Protein AF-A0A0F3REE5-F1 (afdb_monomer_lite)

pLDDT: mean 87.27, std 10.58, range [41.88, 95.12]

Radius of gyration: 14.16 Å; chains: 1; bounding box: 46×20×27 Å

Secondary structure (DSSP, 8-state):
-EEEEEGGGGT-STTHHHHHHHHHHSEEEEEEEPPTTTTTTT--S-EEEEEEEESSS----S--EEEE-S--------

Organism: NCBI:txid1268837

Sequence (78 aa):
MALVVPEGFLFRKDTAAVRQFLLSKAKLQLVISLPQGTFLPYTGVKTSILYFIDAHKPNNQKEYWFYEVKNIGVTSRQ

Structure (mmCIF, N/CA/C/O backbone):
data_AF-A0A0F3REE5-F1
#
_entry.id   AF-A0A0F3REE5-F1
#
loop_
_atom_site.group_PDB
_atom_site.id
_atom_site.type_symbol
_atom_site.label_atom_id
_atom_site.label_alt_id
_atom_site.label_comp_id
_atom_site.label_asym_id
_atom_site.label_entity_id
_atom_site.label_seq_id
_atom_site.pdbx_PDB_ins_code
_atom_site.Cartn_x
_atom_site.Cartn_y
_atom_site.Cartn_z
_atom_site.occupancy
_atom_site.B_iso_or_equiv
_atom_site.auth_seq_id
_atom_site.auth_comp_id
_atom_site.auth_asym_id
_atom_site.auth_atom_id
_atom_site.pdbx_PDB_model_num
ATOM 1 N N . MET A 1 1 ? -0.675 -4.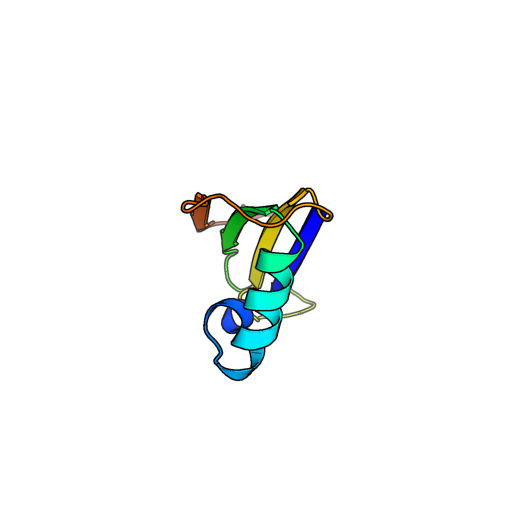487 9.329 1.00 87.69 1 MET A N 1
ATOM 2 C CA . MET A 1 1 ? -0.794 -5.264 8.071 1.00 87.69 1 MET A CA 1
ATOM 3 C C . MET A 1 1 ? -0.434 -4.362 6.903 1.00 87.69 1 MET A C 1
ATOM 5 O O . MET A 1 1 ? -0.896 -3.229 6.883 1.00 87.69 1 MET A O 1
ATOM 9 N N . ALA A 1 2 ? 0.387 -4.829 5.964 1.00 92.50 2 ALA A N 1
ATOM 10 C CA . ALA A 1 2 ? 0.781 -4.059 4.784 1.00 92.50 2 ALA A CA 1
ATOM 11 C C . ALA A 1 2 ? 0.268 -4.749 3.515 1.00 92.50 2 ALA A C 1
ATOM 13 O O . ALA A 1 2 ? 0.397 -5.965 3.388 1.00 92.50 2 ALA A O 1
ATOM 14 N N . LEU A 1 3 ? -0.309 -3.977 2.597 1.00 93.50 3 LEU A N 1
ATOM 15 C CA . LEU A 1 3 ? -0.796 -4.452 1.306 1.00 93.50 3 LEU A CA 1
ATOM 16 C C . LEU A 1 3 ? -0.035 -3.723 0.196 1.00 93.50 3 LEU A C 1
ATOM 18 O O . LEU A 1 3 ? -0.045 -2.493 0.159 1.00 93.50 3 LEU A O 1
ATOM 22 N N . VAL A 1 4 ? 0.610 -4.466 -0.701 1.00 93.88 4 VAL A N 1
ATOM 23 C CA . VAL A 1 4 ? 1.274 -3.898 -1.882 1.00 93.88 4 VAL A CA 1
ATOM 24 C C . VAL A 1 4 ? 0.297 -3.948 -3.047 1.00 93.88 4 VAL A C 1
ATOM 26 O O . VAL A 1 4 ? -0.216 -5.013 -3.385 1.00 93.88 4 VAL A O 1
ATOM 29 N N . VAL A 1 5 ? 0.026 -2.797 -3.651 1.00 94.06 5 VAL A N 1
ATOM 30 C CA . VAL A 1 5 ? -0.913 -2.665 -4.767 1.00 94.06 5 VAL A CA 1
ATOM 31 C C . VAL A 1 5 ? -0.281 -1.884 -5.914 1.00 94.06 5 VAL A C 1
ATOM 33 O O . VAL A 1 5 ? 0.573 -1.027 -5.678 1.00 94.06 5 VAL A O 1
ATOM 36 N N . PRO A 1 6 ? -0.697 -2.120 -7.167 1.00 93.50 6 PRO A N 1
ATOM 37 C CA . PRO A 1 6 ? -0.392 -1.200 -8.255 1.00 93.50 6 PRO A CA 1
ATOM 38 C C . PRO A 1 6 ? -0.928 0.193 -7.918 1.00 93.50 6 PRO A C 1
ATOM 40 O O . PRO A 1 6 ? -2.036 0.312 -7.402 1.00 93.50 6 PRO A O 1
ATOM 43 N N . GLU A 1 7 ? -0.198 1.251 -8.252 1.00 91.31 7 GLU A N 1
ATOM 44 C CA . GLU A 1 7 ? -0.604 2.629 -7.947 1.00 91.31 7 GLU A CA 1
ATOM 45 C C . GLU A 1 7 ? -1.976 2.969 -8.561 1.00 91.31 7 GLU A C 1
ATOM 47 O O . GLU A 1 7 ? -2.803 3.632 -7.936 1.00 91.31 7 GLU A O 1
ATOM 52 N N . GLY A 1 8 ? -2.293 2.397 -9.729 1.00 90.62 8 GLY A N 1
ATOM 53 C CA . GLY A 1 8 ? -3.614 2.519 -10.349 1.00 90.62 8 GLY A CA 1
ATOM 54 C C . GLY A 1 8 ? -4.775 2.071 -9.449 1.00 90.62 8 GLY A C 1
ATOM 55 O O . GLY A 1 8 ? -5.874 2.607 -9.579 1.00 90.62 8 GLY A O 1
ATOM 56 N N . PHE A 1 9 ? -4.551 1.162 -8.492 1.00 93.75 9 PHE A N 1
ATOM 57 C CA . PHE A 1 9 ? -5.560 0.731 -7.518 1.00 93.75 9 PHE A CA 1
ATOM 58 C C . PHE A 1 9 ? -6.146 1.904 -6.717 1.00 93.75 9 PHE A C 1
ATOM 60 O O . PHE A 1 9 ? -7.324 1.867 -6.356 1.00 93.75 9 PHE A O 1
ATOM 67 N N . LEU A 1 10 ? -5.355 2.954 -6.474 1.00 89.88 10 LEU A N 1
ATOM 68 C CA . LEU A 1 10 ? -5.751 4.120 -5.685 1.00 89.88 10 LEU A CA 1
ATOM 69 C C . LEU A 1 10 ? -6.659 5.101 -6.434 1.00 89.88 10 LEU A C 1
ATOM 71 O O . LEU A 1 10 ? -7.262 5.960 -5.797 1.00 89.88 10 LEU A O 1
ATOM 75 N N . PHE A 1 11 ? -6.794 5.001 -7.756 1.00 88.88 11 PHE A N 1
ATOM 76 C CA . PHE A 1 11 ? -7.503 6.022 -8.552 1.00 88.88 11 PHE A CA 1
ATOM 77 C C . PHE A 1 11 ? -8.557 5.432 -9.481 1.00 88.88 11 PHE A C 1
ATOM 79 O O . PHE A 1 11 ? -9.533 6.094 -9.832 1.00 88.88 11 PHE A O 1
ATOM 86 N N . ARG A 1 12 ? -8.390 4.162 -9.841 1.00 92.38 12 ARG A N 1
ATOM 87 C CA . ARG A 1 12 ? -9.299 3.430 -10.710 1.00 92.38 12 ARG A CA 1
ATOM 88 C C . ARG A 1 12 ? -10.707 3.316 -10.117 1.00 92.38 12 ARG A C 1
ATOM 90 O O . ARG A 1 12 ? -10.890 3.110 -8.914 1.00 92.38 12 ARG A O 1
ATOM 97 N N . LYS A 1 13 ? -11.718 3.478 -10.977 1.00 91.75 13 LYS A N 1
ATOM 98 C CA . LYS A 1 13 ? -13.138 3.398 -10.589 1.00 91.75 13 LYS A CA 1
ATOM 99 C C . LYS A 1 13 ? -13.567 1.959 -10.305 1.00 91.75 13 LYS A C 1
ATOM 101 O O . LYS A 1 13 ? -14.328 1.732 -9.373 1.00 91.75 13 LYS A O 1
ATOM 106 N N . ASP A 1 14 ? -13.027 0.994 -11.044 1.00 92.88 14 ASP A N 1
ATOM 107 C CA . ASP A 1 14 ? -13.295 -0.437 -10.865 1.00 92.88 14 ASP A CA 1
ATOM 108 C C . ASP A 1 14 ? -12.832 -0.963 -9.497 1.00 92.88 14 ASP A C 1
ATOM 110 O O . ASP A 1 14 ? -13.449 -1.863 -8.937 1.00 92.88 14 ASP A O 1
ATOM 114 N N . THR A 1 15 ? -11.810 -0.349 -8.894 1.00 92.38 15 THR A N 1
ATOM 115 C CA . THR A 1 15 ? -11.309 -0.723 -7.560 1.00 92.38 15 THR A CA 1
ATOM 116 C C . THR A 1 15 ? -11.950 0.075 -6.420 1.00 92.38 15 THR A C 1
ATOM 118 O O . THR A 1 15 ? -11.614 -0.137 -5.253 1.00 92.38 15 THR A O 1
ATOM 121 N N . ALA A 1 16 ? -12.874 0.999 -6.710 1.00 92.88 16 ALA A N 1
ATOM 122 C CA . ALA A 1 16 ? -13.472 1.871 -5.697 1.00 92.88 16 ALA A CA 1
ATOM 123 C C . ALA A 1 16 ? -14.268 1.090 -4.638 1.00 92.88 16 ALA A C 1
ATOM 125 O O . ALA A 1 16 ? -14.127 1.366 -3.447 1.00 92.88 16 ALA A O 1
ATOM 126 N N . ALA A 1 17 ? -15.033 0.073 -5.052 1.00 94.06 17 ALA A N 1
ATOM 127 C CA . ALA A 1 17 ? -15.797 -0.776 -4.135 1.00 94.06 17 ALA A CA 1
ATOM 128 C C . ALA A 1 17 ? -14.882 -1.533 -3.155 1.00 94.06 17 ALA A C 1
ATOM 130 O O . ALA A 1 17 ? -15.155 -1.594 -1.958 1.00 94.06 17 ALA A O 1
ATOM 131 N N . VAL A 1 18 ? -13.744 -2.037 -3.642 1.00 93.50 18 VAL A N 1
ATOM 132 C CA . VAL A 1 18 ? -12.751 -2.732 -2.807 1.00 93.50 18 VAL A CA 1
ATOM 133 C C . VAL A 1 18 ? -12.100 -1.768 -1.816 1.00 93.50 18 VAL A C 1
ATOM 135 O O . VAL A 1 18 ? -11.939 -2.105 -0.646 1.00 93.50 18 VAL A O 1
ATOM 138 N N . ARG A 1 19 ? -11.772 -0.541 -2.239 1.00 91.81 19 ARG A N 1
ATOM 139 C CA . ARG A 1 19 ? -11.227 0.487 -1.336 1.00 91.81 19 ARG A CA 1
ATOM 140 C C . ARG A 1 19 ? -12.204 0.851 -0.219 1.00 91.81 19 ARG A C 1
ATOM 142 O O . ARG A 1 19 ? -11.792 0.940 0.935 1.00 91.81 19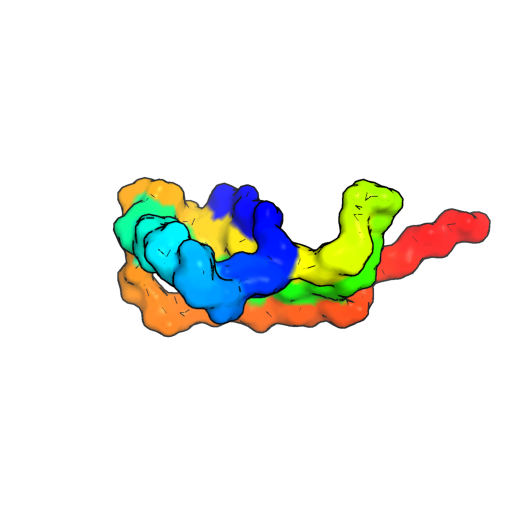 ARG A O 1
ATOM 149 N N . GLN A 1 20 ? -13.488 1.002 -0.540 1.00 91.44 20 GLN A N 1
ATOM 150 C CA . GLN A 1 20 ? -14.533 1.243 0.461 1.00 91.44 20 GLN A CA 1
ATOM 151 C C . GLN A 1 20 ? -14.663 0.066 1.432 1.00 91.44 20 GLN A C 1
ATOM 153 O O . GLN A 1 20 ? -14.699 0.273 2.645 1.00 91.44 20 GLN A O 1
ATOM 158 N N . PHE A 1 21 ? -14.651 -1.168 0.919 1.00 91.88 21 PHE A N 1
ATOM 159 C CA . PHE A 1 21 ? -14.672 -2.367 1.752 1.00 91.88 21 PHE A CA 1
ATOM 160 C C . PHE A 1 21 ? -13.479 -2.414 2.717 1.00 91.88 21 PHE A C 1
ATOM 162 O O . PHE A 1 21 ? -13.675 -2.610 3.918 1.00 91.88 21 PHE A O 1
ATOM 169 N N . LEU A 1 22 ? -12.263 -2.155 2.227 1.00 90.88 22 LEU A N 1
ATOM 170 C CA . LEU A 1 22 ? -11.055 -2.128 3.055 1.00 90.88 22 LEU A CA 1
ATOM 171 C C . LEU A 1 22 ? -11.150 -1.081 4.168 1.00 90.88 22 LEU A C 1
ATOM 173 O O . LEU A 1 22 ? -10.877 -1.408 5.316 1.00 90.88 22 LEU A O 1
ATOM 177 N N . LEU A 1 23 ? -11.603 0.139 3.868 1.00 89.62 23 LEU A N 1
ATOM 178 C CA . LEU A 1 23 ? -11.768 1.193 4.878 1.00 89.62 23 LEU A CA 1
ATOM 179 C C . LEU A 1 23 ? -12.896 0.889 5.879 1.00 89.62 23 LEU A C 1
ATOM 181 O O . LEU A 1 23 ? -12.830 1.317 7.029 1.00 89.62 23 LEU A O 1
ATOM 185 N N . SER A 1 24 ? -13.913 0.119 5.477 1.00 90.50 24 SER A N 1
ATOM 186 C CA . SER A 1 24 ? -14.999 -0.300 6.375 1.00 90.50 24 SER A CA 1
ATOM 187 C C . SER A 1 24 ? -14.583 -1.379 7.381 1.00 90.50 24 SER A C 1
ATOM 189 O O . SER A 1 24 ? -15.228 -1.535 8.416 1.00 90.50 24 SER A O 1
ATOM 191 N N . LYS A 1 25 ? -13.524 -2.143 7.086 1.00 90.44 25 LYS A N 1
ATOM 192 C CA . LYS A 1 25 ? -13.078 -3.280 7.909 1.00 90.44 25 LYS A CA 1
ATOM 193 C C . LYS A 1 25 ? -11.749 -3.038 8.607 1.00 90.44 25 LYS A C 1
ATOM 195 O O . LYS A 1 25 ? -11.534 -3.587 9.682 1.00 90.44 25 LYS A O 1
ATOM 200 N N . ALA A 1 26 ? -10.885 -2.236 7.999 1.00 91.56 26 ALA A N 1
ATOM 201 C CA . ALA A 1 26 ? -9.531 -2.009 8.451 1.00 91.56 26 ALA A CA 1
ATOM 202 C C . ALA A 1 26 ? -9.228 -0.516 8.571 1.00 91.56 26 ALA A C 1
ATOM 204 O O . ALA A 1 26 ? -9.623 0.313 7.748 1.00 91.56 26 ALA A O 1
ATOM 205 N N . LYS A 1 27 ? -8.441 -0.189 9.589 1.00 91.94 27 LYS A N 1
ATOM 206 C CA . LYS A 1 27 ? -7.989 1.159 9.889 1.00 91.94 27 LYS A CA 1
ATOM 207 C C . LYS A 1 27 ? -6.686 1.449 9.149 1.00 91.94 27 LYS A C 1
ATOM 209 O O . LYS A 1 27 ? -5.615 0.980 9.546 1.00 91.94 27 LYS A O 1
ATOM 214 N N . LEU A 1 28 ? -6.796 2.204 8.057 1.00 92.19 28 LEU A N 1
ATOM 215 C CA . LEU A 1 28 ? -5.666 2.681 7.262 1.00 92.19 28 LEU A CA 1
ATOM 216 C C . LEU A 1 28 ? -4.968 3.832 7.993 1.00 92.19 28 LEU A C 1
ATOM 218 O O . LEU A 1 28 ? -5.620 4.798 8.367 1.00 92.19 28 LEU A O 1
ATOM 222 N N . GLN A 1 29 ? -3.652 3.739 8.160 1.00 92.69 29 GLN A N 1
ATOM 223 C CA . GLN A 1 29 ? -2.847 4.794 8.787 1.00 92.69 29 GLN A CA 1
ATOM 224 C C . GLN A 1 29 ? -1.965 5.506 7.762 1.00 92.69 29 GLN A C 1
ATOM 226 O O . GLN A 1 29 ? -1.741 6.714 7.852 1.00 92.69 29 GLN A O 1
ATOM 231 N N . LEU A 1 30 ? -1.423 4.744 6.811 1.00 93.94 30 LEU A N 1
ATOM 232 C CA . LEU A 1 30 ? -0.368 5.229 5.943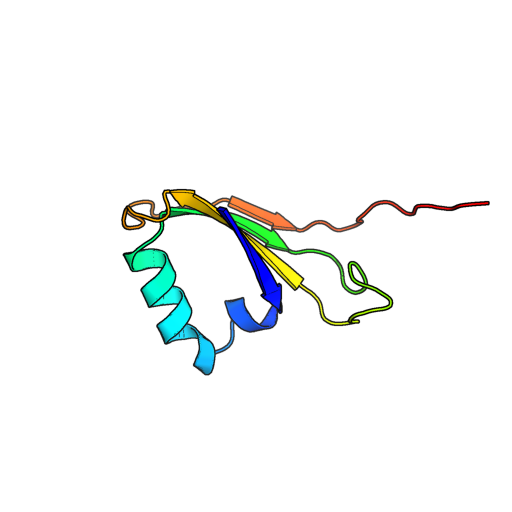 1.00 93.94 30 LEU A CA 1
ATOM 233 C C . LEU A 1 30 ? -0.479 4.651 4.530 1.00 93.94 30 LEU A C 1
ATOM 235 O O . LEU A 1 30 ? -0.733 3.462 4.344 1.00 93.94 30 LEU A O 1
ATOM 239 N N . VAL A 1 31 ? -0.235 5.509 3.544 1.00 94.62 31 VAL A N 1
ATOM 240 C CA . VAL A 1 31 ? -0.076 5.173 2.132 1.00 94.62 31 VAL A CA 1
ATOM 241 C C . VAL A 1 31 ? 1.321 5.601 1.692 1.00 94.62 31 VAL A C 1
ATOM 243 O O . VAL A 1 31 ? 1.689 6.763 1.843 1.00 94.62 31 VAL A O 1
ATOM 246 N N . ILE A 1 32 ? 2.105 4.673 1.150 1.00 95.12 32 ILE A N 1
ATOM 247 C CA .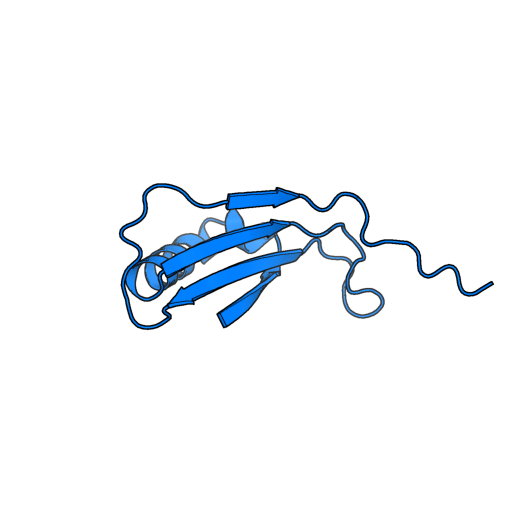 ILE A 1 32 ? 3.458 4.939 0.649 1.00 95.12 32 ILE A CA 1
ATOM 248 C C . ILE A 1 32 ? 3.458 4.701 -0.858 1.00 95.12 32 ILE A C 1
ATOM 250 O O . ILE A 1 32 ? 3.278 3.565 -1.287 1.00 95.12 32 ILE A O 1
ATOM 254 N N . SER A 1 33 ? 3.660 5.736 -1.668 1.00 94.12 33 SER A N 1
ATOM 255 C CA . SER A 1 33 ? 3.895 5.582 -3.105 1.00 94.12 33 SER A CA 1
ATOM 256 C C . SER A 1 33 ? 5.381 5.341 -3.352 1.00 94.12 33 SER A C 1
ATOM 258 O O . SER A 1 33 ? 6.228 6.108 -2.891 1.00 94.12 33 SER A O 1
ATOM 260 N N . LEU A 1 34 ? 5.696 4.243 -4.035 1.00 93.00 34 LEU A N 1
ATOM 261 C CA . LEU A 1 34 ? 7.060 3.858 -4.381 1.00 93.00 34 LEU A CA 1
ATOM 262 C C . LEU A 1 34 ? 7.389 4.328 -5.803 1.00 93.00 34 LEU A C 1
ATOM 264 O O . LEU A 1 34 ? 6.483 4.398 -6.633 1.00 93.00 34 LEU A O 1
ATOM 268 N N . PRO A 1 35 ? 8.663 4.599 -6.134 1.00 91.56 35 PRO A N 1
ATOM 269 C CA . PRO A 1 35 ? 9.086 4.869 -7.500 1.00 91.56 35 PRO A CA 1
ATOM 270 C C . PRO A 1 35 ? 8.768 3.721 -8.453 1.00 91.56 35 PRO A C 1
ATOM 272 O O . PRO A 1 35 ? 8.731 2.542 -8.077 1.00 91.56 35 PRO A O 1
ATOM 275 N N . GLN A 1 36 ? 8.629 4.069 -9.728 1.00 89.00 36 GLN A N 1
ATOM 276 C CA . GLN A 1 36 ? 8.627 3.080 -10.794 1.00 89.00 36 GLN A CA 1
ATOM 277 C C . GLN A 1 36 ? 9.943 2.292 -10.780 1.00 89.00 36 GLN A C 1
ATOM 279 O O . GLN A 1 36 ? 11.015 2.852 -10.567 1.00 89.00 36 GLN A O 1
ATOM 284 N N . GLY A 1 37 ? 9.859 0.983 -11.003 1.00 86.38 37 GLY A N 1
ATOM 285 C CA . GLY A 1 37 ? 11.035 0.119 -11.060 1.00 86.38 37 GLY A CA 1
ATOM 286 C C . GLY A 1 37 ? 11.497 -0.438 -9.710 1.00 86.38 37 GLY A C 1
ATOM 287 O O . GLY A 1 37 ? 12.433 -1.230 -9.681 1.00 86.38 37 GLY A O 1
ATOM 288 N N . THR A 1 38 ? 10.807 -0.111 -8.609 1.00 89.25 38 THR A N 1
ATOM 289 C CA . THR A 1 38 ? 11.104 -0.659 -7.268 1.00 89.25 38 THR A CA 1
ATOM 290 C C . THR A 1 38 ? 11.071 -2.188 -7.222 1.00 89.25 38 THR A C 1
ATOM 292 O O . THR A 1 38 ? 11.827 -2.802 -6.478 1.00 89.25 38 THR A O 1
ATOM 295 N N . PHE A 1 39 ? 10.222 -2.808 -8.040 1.00 88.56 39 PHE A N 1
ATOM 296 C CA . PHE A 1 39 ? 10.065 -4.258 -8.108 1.00 88.56 39 PHE A CA 1
ATOM 297 C C . PHE A 1 39 ? 10.681 -4.872 -9.371 1.00 88.56 39 PHE A C 1
ATOM 299 O O . PHE A 1 39 ? 10.280 -5.962 -9.773 1.00 88.56 39 PHE A O 1
ATOM 306 N N . LEU A 1 40 ? 11.646 -4.214 -10.022 1.00 86.31 40 LEU A N 1
ATOM 307 C CA . LEU A 1 40 ? 12.387 -4.852 -11.111 1.00 86.31 40 LEU A CA 1
ATOM 308 C C . LEU A 1 40 ? 13.236 -6.025 -10.583 1.00 86.31 40 LEU A C 1
ATOM 310 O O . LEU A 1 40 ? 13.777 -5.937 -9.480 1.00 86.31 40 LEU A O 1
ATOM 314 N N . PRO A 1 41 ? 13.358 -7.126 -11.351 1.00 89.12 41 PRO A N 1
ATOM 315 C CA . PRO A 1 41 ? 12.855 -7.333 -12.717 1.00 89.12 41 PRO A CA 1
ATOM 316 C C . PRO A 1 41 ? 11.401 -7.848 -12.805 1.00 89.12 41 PRO A C 1
ATOM 318 O O . PRO A 1 41 ? 10.925 -8.126 -13.901 1.00 89.12 41 PRO A O 1
ATOM 321 N N . TYR A 1 42 ? 10.684 -7.989 -11.686 1.00 87.00 42 TYR A N 1
ATOM 322 C CA . TYR A 1 42 ? 9.353 -8.609 -11.634 1.00 87.00 42 TYR A CA 1
ATOM 323 C C . TYR A 1 42 ? 8.241 -7.747 -12.241 1.00 87.00 42 TYR A C 1
ATOM 325 O O . TYR A 1 42 ? 7.342 -8.266 -12.898 1.00 87.00 42 TYR A O 1
ATOM 333 N N . THR A 1 43 ? 8.267 -6.431 -12.013 1.00 87.31 43 THR A N 1
ATOM 334 C CA . THR A 1 43 ? 7.303 -5.505 -12.620 1.00 87.31 43 THR A CA 1
ATOM 335 C C . THR A 1 43 ? 7.855 -4.087 -12.722 1.00 87.31 43 THR A C 1
ATOM 337 O O . THR A 1 43 ? 8.503 -3.578 -11.808 1.00 87.31 43 THR A O 1
ATOM 340 N N . GLY A 1 44 ? 7.569 -3.436 -13.852 1.00 85.50 44 GLY A N 1
ATOM 341 C CA . GLY A 1 44 ? 7.864 -2.023 -14.098 1.00 85.50 44 GLY A CA 1
ATOM 342 C C . GLY A 1 44 ? 6.720 -1.081 -13.718 1.00 85.50 44 GLY A C 1
ATOM 343 O O . GLY A 1 44 ? 6.787 0.104 -14.034 1.00 85.50 44 GLY A O 1
ATOM 344 N N . VAL A 1 45 ? 5.650 -1.584 -13.096 1.00 90.69 45 VAL A N 1
ATOM 345 C CA . VAL A 1 45 ? 4.496 -0.771 -12.687 1.00 90.69 45 VAL A CA 1
ATOM 346 C C . VAL A 1 45 ? 4.830 -0.011 -11.405 1.00 90.69 45 VAL A C 1
ATOM 348 O O . VAL A 1 45 ? 5.444 -0.559 -10.491 1.00 90.69 45 VAL A O 1
ATOM 351 N N . LYS A 1 46 ? 4.411 1.256 -11.321 1.00 90.88 46 LYS A N 1
ATOM 352 C CA . LYS A 1 46 ? 4.500 2.029 -10.080 1.00 90.88 46 LYS A CA 1
ATOM 353 C C . LYS A 1 46 ? 3.545 1.441 -9.040 1.00 90.88 46 LYS A C 1
ATOM 355 O O . LYS A 1 46 ? 2.389 1.146 -9.342 1.00 90.88 46 LYS A O 1
ATOM 360 N N . THR A 1 47 ? 4.028 1.230 -7.824 1.00 93.88 47 THR A N 1
ATOM 361 C CA . THR A 1 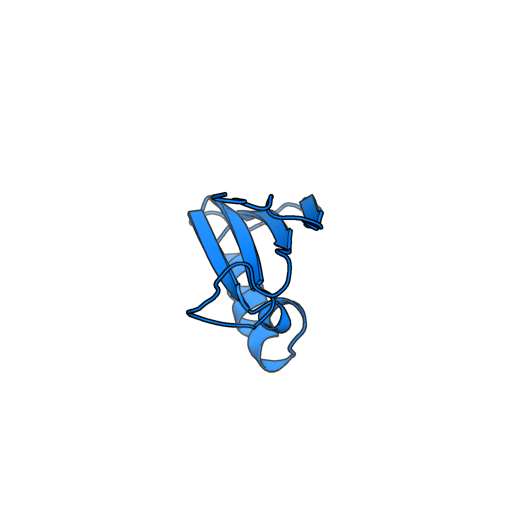47 ? 3.306 0.512 -6.763 1.00 93.88 47 THR A CA 1
ATOM 362 C C . THR A 1 47 ? 3.149 1.374 -5.526 1.00 93.88 47 THR A C 1
ATOM 364 O O . THR A 1 47 ? 3.996 2.216 -5.234 1.00 93.88 47 THR A O 1
ATOM 367 N N . SER A 1 48 ? 2.108 1.114 -4.748 1.00 94.88 48 SER A N 1
ATOM 368 C CA . SER A 1 48 ? 1.884 1.753 -3.459 1.00 94.88 48 SER A CA 1
ATOM 369 C C . SER A 1 48 ? 1.702 0.712 -2.359 1.00 94.88 48 SER A C 1
ATOM 371 O O . SER A 1 48 ? 1.161 -0.369 -2.591 1.00 94.88 48 SER A O 1
ATOM 373 N N . ILE A 1 49 ? 2.145 1.045 -1.151 1.00 94.94 49 ILE A N 1
ATOM 374 C CA . ILE A 1 49 ? 1.942 0.251 0.057 1.00 94.94 49 ILE A CA 1
ATOM 375 C C . ILE A 1 49 ? 0.844 0.912 0.884 1.00 94.94 49 ILE A C 1
ATOM 377 O O . ILE A 1 49 ? 0.956 2.077 1.260 1.00 94.94 49 ILE A O 1
ATOM 381 N N . LEU A 1 50 ? -0.201 0.154 1.194 1.00 94.81 50 LEU A N 1
ATOM 382 C CA . LEU A 1 50 ? -1.245 0.526 2.142 1.00 94.81 50 LEU A CA 1
ATOM 383 C C . LEU A 1 50 ? -0.936 -0.133 3.486 1.00 94.81 50 LEU A C 1
ATOM 385 O O . LEU A 1 50 ? -0.891 -1.361 3.583 1.00 94.81 50 LEU A O 1
ATOM 389 N N . TYR A 1 51 ? -0.722 0.672 4.521 1.00 94.62 51 TYR A N 1
ATOM 390 C CA . TYR A 1 51 ? -0.416 0.199 5.863 1.00 94.62 51 TYR A CA 1
ATOM 391 C C . TYR A 1 51 ? -1.603 0.405 6.805 1.00 94.62 51 TYR A C 1
ATOM 393 O O . TYR A 1 51 ? -2.014 1.529 7.114 1.00 94.62 51 TYR A O 1
ATOM 401 N N . PHE A 1 52 ? -2.130 -0.717 7.282 1.00 92.94 52 PHE A N 1
ATOM 402 C CA . PHE A 1 52 ? -3.257 -0.797 8.197 1.00 92.94 52 PHE A CA 1
ATOM 403 C C . PHE A 1 52 ? -2.764 -1.123 9.605 1.00 92.94 52 PHE A C 1
ATOM 405 O O . PHE A 1 52 ? -2.022 -2.094 9.799 1.00 92.94 52 PHE A O 1
ATOM 412 N N . ILE A 1 53 ? -3.200 -0.336 10.585 1.00 91.38 53 ILE A N 1
ATOM 413 C CA . ILE A 1 53 ? -2.835 -0.526 11.998 1.00 91.38 53 ILE A CA 1
ATOM 414 C C . ILE A 1 53 ? -3.736 -1.535 12.709 1.00 91.38 53 ILE A C 1
ATOM 416 O O . ILE A 1 53 ? -3.297 -2.177 13.654 1.00 91.38 53 ILE A O 1
ATOM 420 N N . ASP A 1 54 ? -4.969 -1.703 12.238 1.00 88.06 54 ASP A N 1
ATOM 421 C CA . ASP A 1 54 ? -5.927 -2.674 12.762 1.00 88.06 54 ASP A CA 1
ATOM 422 C C . ASP A 1 54 ? -6.768 -3.198 11.593 1.00 88.06 54 ASP A C 1
ATOM 424 O O . ASP A 1 54 ? -7.293 -2.408 10.811 1.00 88.06 54 ASP A O 1
ATOM 428 N N . ALA A 1 55 ? -6.854 -4.518 11.438 1.00 82.69 55 ALA A N 1
ATOM 429 C CA . ALA A 1 55 ? -7.584 -5.169 10.348 1.00 82.69 55 ALA A CA 1
ATOM 430 C C . ALA A 1 55 ? -9.027 -5.552 10.722 1.00 82.69 55 ALA A C 1
ATOM 432 O O . ALA A 1 55 ? -9.757 -6.067 9.876 1.00 82.69 55 ALA A O 1
ATOM 433 N N . HIS A 1 56 ? -9.422 -5.332 11.979 1.00 83.56 56 HIS A N 1
ATOM 434 C CA . HIS A 1 56 ? -10.721 -5.731 12.520 1.00 83.56 56 HIS A CA 1
ATOM 435 C C . HIS A 1 56 ? -11.578 -4.545 12.961 1.00 83.56 56 HIS A C 1
ATOM 437 O O . HIS A 1 56 ? -12.716 -4.740 13.392 1.00 83.56 56 HIS A O 1
ATOM 443 N N . LYS A 1 57 ? -11.052 -3.320 12.862 1.00 85.62 57 LYS A N 1
ATOM 444 C CA . LYS A 1 57 ? -11.779 -2.101 13.205 1.00 85.62 57 LYS A CA 1
ATOM 445 C C . LYS A 1 57 ? -11.988 -1.212 11.984 1.00 85.62 57 LYS A C 1
ATOM 447 O O . LYS A 1 57 ? -11.036 -0.984 11.234 1.00 85.62 57 LYS A O 1
ATOM 452 N N . PRO A 1 58 ? -13.203 -0.655 11.822 1.00 82.81 58 PRO A N 1
ATOM 453 C CA . PRO A 1 58 ? -13.485 0.304 10.766 1.00 82.81 58 PRO A CA 1
ATOM 454 C C . PRO A 1 58 ? -12.583 1.532 10.892 1.00 82.81 58 PRO A C 1
ATOM 456 O O . PRO A 1 58 ? -12.202 1.951 11.994 1.00 82.81 58 PRO A O 1
ATOM 459 N N . ASN A 1 59 ? -12.251 2.127 9.749 1.00 81.56 59 ASN A N 1
ATOM 460 C CA . ASN A 1 59 ? -11.507 3.369 9.734 1.00 81.56 59 ASN A CA 1
ATOM 461 C C . ASN A 1 59 ? -12.402 4.546 10.150 1.00 81.56 59 ASN A C 1
ATOM 463 O O . ASN A 1 59 ? -13.162 5.074 9.344 1.00 81.56 59 ASN A O 1
ATOM 467 N N . ASN A 1 60 ? -12.268 4.989 11.400 1.00 80.62 60 ASN A N 1
ATOM 468 C CA . ASN A 1 60 ? -12.933 6.199 11.896 1.00 80.62 60 ASN A CA 1
ATOM 469 C C . ASN A 1 60 ? -12.073 7.469 11.733 1.00 80.62 60 ASN A C 1
ATOM 471 O O . ASN A 1 60 ? -12.493 8.549 12.148 1.00 80.62 60 ASN A O 1
ATOM 475 N N . GLN A 1 61 ? -10.858 7.361 11.182 1.00 78.25 61 GLN A N 1
ATOM 476 C CA . GLN A 1 61 ? -9.988 8.514 10.955 1.00 78.25 61 GLN A CA 1
ATOM 477 C C . GLN A 1 61 ? -10.338 9.199 9.634 1.00 78.25 61 GLN A C 1
ATOM 479 O O . GLN A 1 61 ? -10.525 8.548 8.608 1.00 78.25 61 GLN A O 1
ATOM 484 N N . LYS A 1 62 ? -10.392 10.534 9.670 1.00 76.75 62 LYS A N 1
ATOM 485 C CA . LYS A 1 62 ? -10.587 11.373 8.478 1.00 76.75 62 LYS A CA 1
ATOM 486 C C . LYS A 1 62 ? 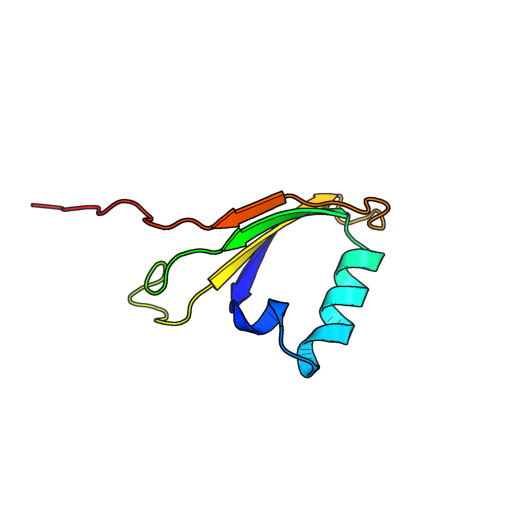-9.286 11.643 7.724 1.00 76.75 62 LYS A C 1
ATOM 488 O O . LYS A 1 62 ? -9.330 12.081 6.582 1.00 76.75 62 LYS A O 1
ATOM 493 N N . GLU A 1 63 ? -8.152 11.378 8.361 1.00 85.44 63 GLU A N 1
ATOM 494 C CA . GLU A 1 63 ? -6.826 11.716 7.864 1.00 85.44 63 GLU A CA 1
ATOM 495 C C . GLU A 1 63 ? -5.926 10.486 7.903 1.00 85.44 63 GLU A C 1
ATOM 497 O O . GLU A 1 63 ? -6.022 9.648 8.802 1.00 85.44 63 GLU A O 1
ATOM 502 N N . TYR A 1 64 ? -5.052 10.394 6.912 1.00 90.44 64 TYR A N 1
ATOM 503 C CA . TYR A 1 64 ? -4.022 9.375 6.793 1.00 90.44 64 TYR A CA 1
ATOM 504 C C . TYR A 1 64 ? -2.776 10.019 6.202 1.00 90.44 64 TYR A C 1
ATOM 506 O O . TYR A 1 64 ? -2.846 11.020 5.486 1.00 90.44 64 TYR A O 1
ATOM 514 N N . TRP A 1 65 ? -1.627 9.422 6.485 1.00 93.50 65 TRP A N 1
ATOM 515 C CA . TRP A 1 65 ? -0.369 9.904 5.941 1.00 93.50 65 TRP A CA 1
ATOM 516 C C . TRP A 1 65 ? -0.201 9.417 4.507 1.00 93.50 65 TRP A C 1
ATOM 518 O O . TRP A 1 65 ? -0.493 8.262 4.191 1.00 93.50 65 TRP A O 1
ATOM 528 N N . PHE A 1 66 ? 0.282 10.301 3.643 1.00 93.75 66 PHE A N 1
ATOM 529 C CA . PHE A 1 66 ? 0.701 9.955 2.295 1.00 93.75 66 PHE A CA 1
ATOM 530 C C . PHE A 1 66 ? 2.173 10.323 2.141 1.00 93.75 66 PHE A C 1
ATOM 532 O O . PHE A 1 66 ? 2.531 11.497 2.231 1.00 93.75 66 PHE A O 1
ATOM 539 N N . TYR A 1 67 ? 3.022 9.321 1.923 1.00 93.69 67 TYR A N 1
ATOM 540 C CA . TYR A 1 67 ? 4.437 9.520 1.632 1.00 93.69 67 TYR A CA 1
ATOM 541 C C . TYR A 1 67 ? 4.734 9.115 0.198 1.00 93.69 67 TYR A C 1
ATOM 543 O O . TYR A 1 67 ? 4.397 8.016 -0.234 1.00 93.69 67 TYR A O 1
ATOM 551 N N . GLU A 1 68 ? 5.418 9.991 -0.526 1.00 92.56 68 GLU A N 1
ATOM 552 C CA . GLU A 1 68 ? 6.001 9.668 -1.818 1.00 92.56 68 GLU A CA 1
ATOM 553 C C . GLU A 1 68 ? 7.499 9.433 -1.640 1.00 92.56 68 GLU A C 1
ATOM 555 O O . GLU A 1 68 ? 8.257 10.330 -1.264 1.00 92.56 68 GLU A O 1
ATOM 560 N N . VAL A 1 69 ? 7.931 8.209 -1.914 1.00 91.81 69 VAL A N 1
ATOM 561 C CA . VAL A 1 69 ? 9.346 7.873 -1.969 1.00 91.81 69 VAL A CA 1
ATOM 562 C C . VAL A 1 69 ? 9.835 8.270 -3.355 1.00 91.81 69 VAL A C 1
ATOM 564 O O . VAL A 1 69 ? 9.366 7.733 -4.350 1.00 91.81 69 VAL A O 1
ATOM 567 N N . LYS A 1 70 ? 10.767 9.225 -3.431 1.00 85.88 70 LYS A N 1
ATOM 568 C CA . LYS A 1 70 ? 11.359 9.666 -4.709 1.00 85.88 70 LYS A CA 1
ATOM 569 C C . LYS A 1 70 ? 12.508 8.778 -5.168 1.00 85.88 70 LYS A C 1
ATOM 571 O O . LYS A 1 70 ? 12.739 8.630 -6.362 1.00 85.88 70 LYS A O 1
ATOM 576 N N . ASN A 1 71 ? 13.237 8.202 -4.221 1.00 83.56 71 ASN A N 1
ATOM 577 C CA . ASN A 1 71 ? 14.376 7.345 -4.496 1.00 83.56 71 ASN A CA 1
ATOM 578 C C . ASN A 1 71 ? 14.409 6.226 -3.453 1.00 83.56 71 ASN A C 1
ATOM 580 O O . ASN A 1 71 ? 14.386 6.503 -2.256 1.00 83.56 71 ASN A O 1
ATOM 584 N N . ILE A 1 72 ? 14.447 4.977 -3.915 1.00 72.94 72 ILE A N 1
ATOM 585 C CA . ILE A 1 72 ? 14.546 3.780 -3.063 1.00 72.94 72 ILE A CA 1
ATOM 586 C C . ILE A 1 72 ? 15.966 3.539 -2.535 1.00 72.94 72 ILE A C 1
ATOM 588 O O . ILE A 1 72 ? 16.175 2.635 -1.732 1.00 72.94 72 ILE A O 1
ATOM 592 N N . GLY A 1 73 ? 16.930 4.358 -2.966 1.00 67.88 73 GLY A N 1
ATOM 593 C CA . GLY A 1 73 ? 18.347 4.137 -2.731 1.00 67.88 73 GLY A CA 1
ATOM 594 C C . GLY A 1 73 ? 18.898 3.185 -3.786 1.00 67.88 73 GLY A C 1
ATOM 595 O O . GLY A 1 73 ? 18.431 2.061 -3.955 1.00 67.88 73 GLY A O 1
ATOM 596 N N . VAL A 1 74 ? 19.900 3.643 -4.530 1.00 60.78 74 VAL A N 1
ATOM 597 C CA . VAL A 1 74 ? 20.637 2.783 -5.454 1.00 60.78 74 VAL A CA 1
ATOM 598 C C . VAL A 1 74 ? 21.529 1.845 -4.643 1.00 60.78 74 VAL A C 1
ATOM 600 O O . VAL A 1 74 ? 22.467 2.289 -3.988 1.00 60.78 74 VAL A O 1
ATOM 603 N N . THR A 1 75 ? 21.285 0.534 -4.704 1.00 58.03 75 THR A N 1
ATOM 604 C CA . THR A 1 75 ? 22.352 -0.435 -4.413 1.00 58.03 75 THR A CA 1
ATOM 605 C C . THR A 1 75 ? 23.260 -0.457 -5.637 1.00 58.03 75 THR A C 1
ATOM 607 O O . THR A 1 75 ? 23.140 -1.309 -6.514 1.00 58.03 75 THR A O 1
ATOM 610 N N . SER A 1 76 ? 24.143 0.537 -5.729 1.00 48.16 76 SER A N 1
ATOM 611 C CA . SER A 1 76 ? 25.326 0.443 -6.576 1.00 48.16 76 SER A CA 1
ATOM 612 C C . SER A 1 76 ? 26.228 -0.620 -5.953 1.00 48.16 76 SER A C 1
ATOM 614 O O . SER A 1 76 ? 27.080 -0.305 -5.129 1.00 48.16 76 SER A O 1
ATOM 616 N N . ARG A 1 77 ? 26.021 -1.891 -6.312 1.00 53.00 77 ARG A N 1
ATOM 617 C CA . ARG A 1 77 ? 27.121 -2.859 -6.286 1.00 53.00 77 ARG A CA 1
ATOM 618 C C . ARG A 1 77 ? 28.031 -2.495 -7.459 1.00 53.00 77 ARG A C 1
ATOM 620 O O . ARG A 1 77 ? 27.830 -2.990 -8.565 1.00 53.00 77 ARG A O 1
ATOM 627 N N . GLN A 1 78 ? 28.934 -1.551 -7.217 1.00 41.88 78 GLN A N 1
ATOM 628 C CA . GLN A 1 78 ? 30.249 -1.588 -7.844 1.00 41.88 78 GLN A CA 1
ATOM 629 C C . GLN A 1 78 ? 31.177 -2.338 -6.898 1.00 41.88 78 GLN A C 1
ATOM 631 O O . GLN A 1 78 ? 31.016 -2.142 -5.671 1.00 41.88 78 GLN A O 1
#

InterPro domains:
  IPR003356 DNA methylase, adenine-specific [PF02384] (2-73)
  IPR029063 S-adenosyl-L-methionine-dependent methyltransferase superfamily [G3DSA:3.40.50.150] (1-78)
  IPR029063 S-adenosyl-L-methionine-dependent methyltransferase superfamily [SSF53335] (1-74)
  IPR051537 DNA Adenine N(4)/N(6)-Methyltransferase [PTHR42933] (1-71)

Foldseek 3Di:
DKDKAFPCCVPDPVNVVVVQVQLQAFAWAEKEWEDQPPDPPVDRTTMIMTDTPGRGHHHPDPDHYYHYDPDPDDPPPD